Protein AF-A0A937PET5-F1 (afdb_monomer_lite)

Sequence (73 aa):
MPQIFKALASILVWILWISGLVMGFSTLIIGTIAGDLFNPAQPAPMAYPALFAVALAYGVGAVVVMILRQKME

Foldseek 3Di:
DPPVVLVVLLVLLVVLLVVLVVQLVVLVVVCVVVCLVPDPVDHRPPVSVVSNVSSVVSNVVSVVSVVVSVVVD

Structure (mmCIF, N/CA/C/O backbone):
data_AF-A0A937PET5-F1
#
_entry.id   AF-A0A937PET5-F1
#
loop_
_atom_site.group_PDB
_atom_site.id
_atom_site.type_symbol
_atom_site.label_atom_id
_atom_site.label_alt_id
_atom_site.label_comp_id
_atom_site.label_asym_id
_atom_site.label_entity_id
_atom_site.label_seq_id
_atom_site.pdbx_PDB_ins_code
_atom_site.Cartn_x
_atom_site.Cartn_y
_atom_site.Cartn_z
_atom_site.occupancy
_atom_site.B_iso_or_equiv
_atom_site.auth_seq_id
_atom_site.auth_comp_id
_atom_site.auth_asym_id
_atom_site.auth_atom_id
_atom_site.pdbx_PDB_model_num
ATOM 1 N N . MET A 1 1 ? -16.785 2.968 22.985 1.00 66.94 1 MET A N 1
ATOM 2 C CA . MET A 1 1 ? -15.301 2.922 23.070 1.00 66.94 1 MET A CA 1
ATOM 3 C C . MET A 1 1 ? -14.747 4.208 23.674 1.00 66.94 1 MET A C 1
ATOM 5 O O . MET A 1 1 ? -15.324 5.255 23.389 1.00 66.94 1 MET A O 1
ATOM 9 N N . PRO A 1 2 ? -13.635 4.162 24.434 1.00 82.94 2 PRO A N 1
ATOM 10 C CA . PRO A 1 2 ? -12.947 5.370 24.885 1.00 82.94 2 PRO A CA 1
ATOM 11 C C . PRO A 1 2 ? -12.559 6.254 23.695 1.00 82.94 2 PRO A C 1
ATOM 13 O O . PRO A 1 2 ? -12.079 5.765 22.671 1.00 82.94 2 PRO A O 1
ATOM 16 N N . GLN A 1 3 ? -12.771 7.559 23.834 1.00 82.12 3 GLN A N 1
ATOM 17 C CA . GLN A 1 3 ? -12.640 8.547 22.757 1.00 82.12 3 GLN A CA 1
ATOM 18 C C . GLN A 1 3 ? -11.236 8.568 22.124 1.00 82.12 3 GLN A C 1
ATOM 20 O O . GLN A 1 3 ? -11.095 8.833 20.930 1.00 82.12 3 GLN A O 1
ATOM 25 N N . ILE A 1 4 ? -10.213 8.178 22.893 1.00 83.75 4 ILE A N 1
ATOM 26 C CA . ILE A 1 4 ? -8.823 8.073 22.439 1.00 83.75 4 ILE A CA 1
ATOM 27 C C . ILE A 1 4 ? -8.624 7.014 21.342 1.00 83.75 4 ILE A C 1
ATOM 29 O O . ILE A 1 4 ? -7.933 7.273 20.362 1.00 83.75 4 ILE A O 1
ATOM 33 N N . PHE A 1 5 ? -9.297 5.860 21.424 1.00 82.31 5 PHE A N 1
ATOM 34 C CA . PHE A 1 5 ? -9.177 4.807 20.407 1.00 82.31 5 PHE A CA 1
ATOM 35 C C . PHE A 1 5 ? -9.825 5.214 19.083 1.00 82.31 5 PHE A C 1
ATOM 37 O O . PHE A 1 5 ? -9.311 4.886 18.016 1.00 82.31 5 PHE A O 1
ATOM 44 N N . LYS A 1 6 ? -10.912 5.995 19.133 1.00 77.62 6 LYS A N 1
ATOM 45 C CA . LYS A 1 6 ? -11.544 6.556 17.929 1.00 77.62 6 LYS A CA 1
ATOM 46 C C . LYS A 1 6 ? -10.618 7.554 17.230 1.00 77.62 6 LYS A C 1
ATOM 48 O O . LYS A 1 6 ? -10.501 7.520 16.004 1.00 77.62 6 LYS A O 1
ATOM 53 N N . ALA A 1 7 ? -9.943 8.415 17.993 1.00 85.62 7 ALA A N 1
ATOM 54 C CA . ALA A 1 7 ? -8.974 9.361 17.446 1.00 85.62 7 ALA A CA 1
ATOM 55 C C . ALA A 1 7 ? -7.788 8.633 16.792 1.00 85.62 7 ALA A C 1
ATOM 57 O O . ALA A 1 7 ? -7.463 8.907 15.638 1.00 85.62 7 ALA A O 1
ATOM 58 N N . LEU A 1 8 ? -7.217 7.636 17.475 1.00 88.06 8 LEU A N 1
ATOM 59 C CA . LEU A 1 8 ? -6.118 6.825 16.944 1.00 88.06 8 LEU A CA 1
ATOM 60 C C . LEU A 1 8 ? -6.515 6.055 15.676 1.00 88.06 8 LEU A C 1
ATOM 62 O O . LEU A 1 8 ? -5.777 6.086 14.696 1.00 88.06 8 LEU A O 1
ATOM 66 N N . ALA A 1 9 ? -7.701 5.437 15.647 1.00 87.00 9 ALA A N 1
ATOM 67 C CA . ALA A 1 9 ? -8.208 4.763 14.450 1.00 87.00 9 ALA A CA 1
ATOM 68 C C . ALA A 1 9 ? -8.375 5.734 13.271 1.00 87.00 9 ALA A C 1
ATOM 70 O O . ALA A 1 9 ? -8.066 5.390 12.136 1.00 87.00 9 ALA A O 1
ATOM 71 N N . SER A 1 10 ? -8.814 6.967 13.536 1.00 89.56 10 SER A N 1
ATOM 72 C CA . SER A 1 10 ? -8.939 8.007 12.505 1.00 89.56 10 SER A CA 1
ATOM 73 C C . SER A 1 10 ? -7.584 8.384 11.914 1.00 89.56 10 SER A C 1
ATOM 75 O O . SER A 1 10 ? -7.441 8.457 10.698 1.00 89.56 10 SER A O 1
ATOM 77 N N . ILE A 1 11 ? -6.590 8.606 12.776 1.00 93.06 11 ILE A N 1
ATOM 78 C CA . ILE A 1 11 ? -5.223 8.934 12.362 1.00 93.06 11 ILE A CA 1
ATOM 79 C C . ILE A 1 11 ? -4.635 7.779 11.544 1.00 93.06 11 ILE A C 1
ATOM 81 O O . ILE A 1 11 ? -4.053 8.015 10.489 1.00 93.06 11 ILE A O 1
ATOM 85 N N . LEU A 1 12 ? -4.851 6.532 11.973 1.00 90.81 12 LEU A N 1
ATOM 86 C CA . LEU A 1 12 ? -4.387 5.348 11.254 1.00 90.81 12 LEU A CA 1
ATOM 87 C C . LEU A 1 12 ? -4.991 5.242 9.845 1.00 90.81 12 LEU A C 1
ATOM 89 O O . LEU A 1 12 ? -4.255 4.977 8.899 1.00 90.81 12 LEU A O 1
ATOM 93 N N . VAL A 1 13 ? -6.299 5.490 9.689 1.00 93.31 13 VAL A N 1
ATOM 94 C CA . VAL A 1 13 ? -6.959 5.520 8.368 1.00 93.31 13 VAL A CA 1
ATOM 95 C C . VAL A 1 13 ? -6.281 6.537 7.454 1.00 93.31 13 VAL A C 1
ATOM 97 O O . VAL A 1 13 ? -5.954 6.208 6.316 1.00 93.31 13 VAL A O 1
ATOM 100 N N . TRP A 1 14 ? -6.018 7.747 7.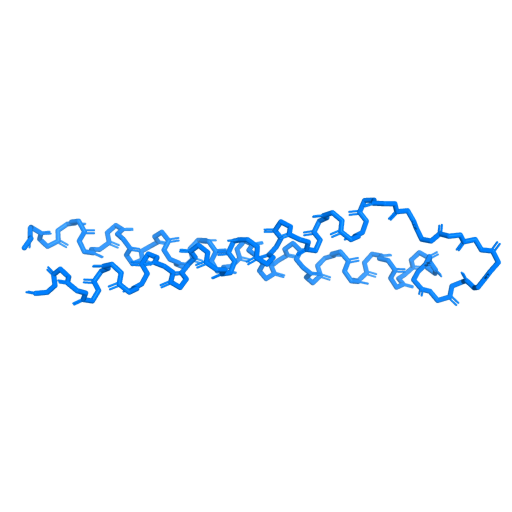952 1.00 93.62 14 TRP A N 1
ATOM 101 C CA . TRP A 1 14 ? -5.353 8.788 7.168 1.00 93.62 14 TRP A CA 1
ATOM 102 C C . TRP A 1 14 ? -3.916 8.429 6.801 1.00 93.62 14 TRP A C 1
ATOM 104 O O . TRP A 1 14 ? -3.518 8.646 5.659 1.00 93.62 14 TRP A O 1
ATOM 114 N N . ILE A 1 15 ? -3.151 7.842 7.724 1.00 94.25 15 ILE A N 1
ATOM 115 C CA . ILE A 1 15 ? -1.782 7.390 7.446 1.00 94.25 15 ILE A CA 1
ATOM 116 C C . ILE A 1 15 ? -1.785 6.322 6.351 1.00 94.25 15 ILE A C 1
ATOM 118 O O . ILE A 1 15 ? -1.026 6.444 5.389 1.00 94.25 15 ILE A O 1
ATOM 122 N N . LEU A 1 16 ? -2.644 5.305 6.464 1.00 92.56 16 LEU A N 1
ATOM 123 C CA . LEU A 1 16 ? -2.765 4.246 5.458 1.00 92.56 16 LEU A CA 1
ATOM 124 C C . LEU A 1 16 ? -3.178 4.818 4.099 1.00 92.56 16 LEU A C 1
ATOM 126 O O . LEU A 1 16 ? -2.574 4.486 3.080 1.00 92.56 16 LEU A O 1
ATOM 130 N N . TRP A 1 17 ? -4.150 5.729 4.090 1.00 92.69 17 TRP A N 1
ATOM 131 C CA . TRP A 1 17 ? -4.633 6.366 2.871 1.00 92.69 17 TRP A CA 1
ATOM 132 C C . TRP A 1 17 ? -3.545 7.187 2.172 1.00 92.69 17 TRP A C 1
ATOM 134 O O . TRP A 1 17 ? -3.266 6.972 0.994 1.00 92.69 17 TRP A O 1
ATOM 144 N N . ILE A 1 18 ? -2.881 8.088 2.903 1.00 93.25 18 ILE A N 1
ATOM 145 C CA . ILE A 1 18 ? -1.808 8.931 2.360 1.00 93.25 18 ILE A CA 1
ATOM 146 C C . ILE A 1 18 ? -0.643 8.063 1.880 1.00 93.25 18 ILE A C 1
ATOM 148 O O . ILE A 1 18 ? -0.135 8.287 0.785 1.00 93.25 18 ILE A O 1
ATOM 152 N N . SER A 1 19 ? -0.251 7.045 2.649 1.00 93.38 19 SER A N 1
ATOM 153 C CA . SER A 1 19 ? 0.852 6.149 2.276 1.00 93.38 19 SER A CA 1
ATOM 154 C C . SER A 1 19 ? 0.542 5.371 0.996 1.00 93.38 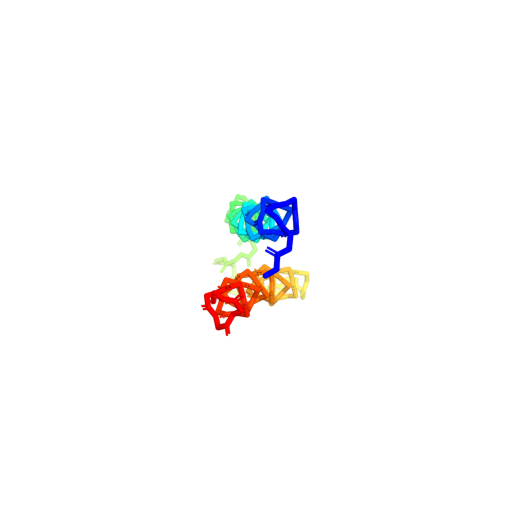19 SER A C 1
ATOM 156 O O . SER A 1 19 ? 1.396 5.272 0.115 1.00 93.38 19 SER A O 1
ATOM 158 N N . GLY A 1 20 ? -0.691 4.870 0.857 1.00 92.12 20 GLY A N 1
ATOM 159 C CA . GLY A 1 20 ? -1.158 4.219 -0.366 1.00 92.12 20 GLY A CA 1
ATOM 160 C C . GLY A 1 20 ? -1.111 5.154 -1.5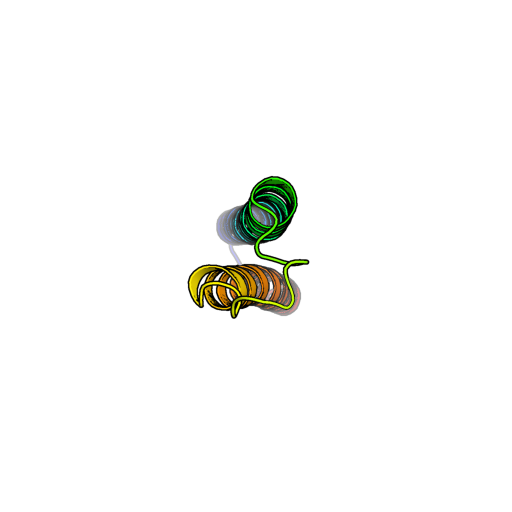75 1.00 92.12 20 GLY A C 1
ATOM 161 O O . GLY A 1 20 ? -0.559 4.785 -2.611 1.00 92.12 20 GLY A O 1
ATOM 162 N N . LEU A 1 21 ? -1.616 6.385 -1.432 1.00 92.62 21 LEU A N 1
ATOM 163 C CA . LEU A 1 21 ? -1.599 7.377 -2.510 1.00 92.62 21 LEU A CA 1
ATOM 164 C C . LEU A 1 21 ? -0.176 7.764 -2.918 1.00 92.62 21 LEU A C 1
ATOM 166 O O . LEU A 1 21 ? 0.143 7.716 -4.103 1.00 92.62 21 LEU A O 1
ATOM 170 N N . VAL A 1 22 ? 0.681 8.114 -1.955 1.00 94.88 22 VAL A N 1
ATOM 171 C CA . VAL A 1 22 ? 2.074 8.496 -2.224 1.00 94.88 22 VAL A CA 1
ATOM 172 C C . VAL A 1 22 ? 2.780 7.380 -2.981 1.00 94.88 22 VAL A C 1
ATOM 174 O O . VAL A 1 22 ? 3.357 7.624 -4.034 1.00 94.88 22 VAL A O 1
ATOM 177 N N . MET A 1 23 ? 2.674 6.141 -2.507 1.00 92.44 23 MET A N 1
ATOM 178 C CA . MET A 1 23 ? 3.370 5.028 -3.136 1.00 92.44 23 MET A CA 1
ATOM 179 C C . MET A 1 23 ? 2.817 4.705 -4.532 1.00 92.44 23 MET A C 1
ATOM 181 O O . MET A 1 23 ? 3.600 4.500 -5.460 1.00 92.44 23 MET A O 1
ATOM 185 N N . GLY A 1 24 ? 1.491 4.715 -4.714 1.00 90.06 24 GLY A N 1
ATOM 186 C CA . GLY A 1 24 ? 0.861 4.490 -6.018 1.00 90.06 24 GLY A CA 1
ATOM 187 C C . GLY A 1 24 ? 1.242 5.562 -7.045 1.00 90.06 24 GLY A C 1
ATOM 188 O O . GLY A 1 24 ? 1.695 5.239 -8.144 1.00 90.06 24 GLY A O 1
ATOM 189 N N . PHE A 1 25 ? 1.141 6.841 -6.671 1.00 93.44 25 PHE A N 1
ATOM 190 C CA . PHE A 1 25 ? 1.507 7.948 -7.557 1.00 93.44 25 PHE A CA 1
ATOM 191 C C . PHE A 1 25 ? 3.008 8.005 -7.839 1.00 93.44 25 PHE A C 1
ATOM 193 O O . PHE A 1 25 ? 3.389 8.177 -8.993 1.00 93.44 25 PHE A O 1
ATOM 200 N N . SER A 1 26 ? 3.873 7.811 -6.841 1.00 92.50 26 SER A N 1
ATOM 201 C CA . SER A 1 26 ? 5.322 7.761 -7.068 1.00 92.50 26 SER A CA 1
ATOM 202 C C . SER A 1 26 ? 5.703 6.636 -8.029 1.00 92.50 26 SER A C 1
ATOM 204 O O . SER A 1 26 ? 6.506 6.855 -8.931 1.00 92.50 26 SER A O 1
ATOM 206 N N . THR A 1 27 ? 5.083 5.461 -7.893 1.00 90.38 27 THR A N 1
ATOM 207 C CA . THR A 1 27 ? 5.314 4.314 -8.784 1.00 90.38 27 THR A CA 1
ATOM 208 C C . THR A 1 27 ? 4.913 4.638 -10.228 1.00 90.38 27 THR A C 1
ATOM 210 O O . THR A 1 27 ? 5.682 4.360 -11.149 1.00 90.38 27 THR A O 1
ATOM 213 N N . LEU A 1 28 ? 3.762 5.293 -10.434 1.00 89.88 28 LEU A N 1
ATOM 214 C CA . LEU A 1 28 ? 3.322 5.772 -11.753 1.00 89.88 28 LEU A CA 1
ATOM 215 C C . LEU A 1 28 ? 4.275 6.792 -12.363 1.00 89.88 28 LEU A C 1
ATOM 217 O O . LEU A 1 28 ? 4.652 6.669 -13.528 1.00 89.88 28 LEU A O 1
ATOM 221 N N . ILE A 1 29 ? 4.641 7.806 -11.581 1.00 92.38 29 ILE A N 1
ATOM 222 C CA . ILE A 1 29 ? 5.499 8.899 -12.036 1.00 92.38 29 ILE A CA 1
ATOM 223 C C . ILE A 1 29 ? 6.859 8.338 -12.450 1.00 92.38 29 ILE A C 1
ATOM 225 O O . ILE A 1 29 ? 7.316 8.605 -13.557 1.00 92.38 29 ILE A O 1
ATOM 229 N N . ILE A 1 30 ? 7.472 7.505 -11.605 1.00 90.19 30 ILE A N 1
ATOM 230 C CA . ILE A 1 30 ? 8.783 6.911 -11.883 1.00 90.19 30 ILE A CA 1
ATOM 231 C C . ILE A 1 30 ? 8.713 5.995 -13.107 1.00 90.19 30 ILE A C 1
ATOM 233 O O . ILE A 1 30 ? 9.547 6.130 -13.995 1.00 90.19 30 ILE A O 1
ATOM 237 N N . GLY A 1 31 ? 7.718 5.105 -13.195 1.00 87.06 31 GLY A N 1
ATOM 238 C CA . GLY A 1 31 ? 7.578 4.206 -14.346 1.00 87.06 31 GLY A CA 1
ATOM 239 C C . GLY A 1 31 ? 7.289 4.934 -15.662 1.00 87.06 31 GLY A C 1
ATOM 240 O O . GLY A 1 31 ? 7.672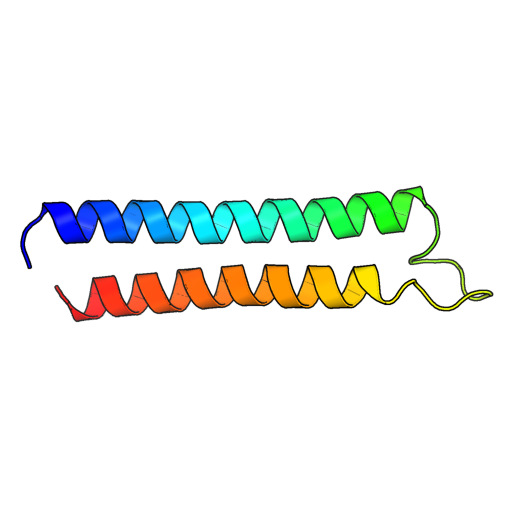 4.458 -16.728 1.00 87.06 31 GLY A O 1
ATOM 241 N N . THR A 1 32 ? 6.658 6.109 -15.594 1.00 88.38 32 THR A N 1
ATOM 242 C CA . THR A 1 32 ? 6.421 6.967 -16.763 1.00 88.38 32 THR A CA 1
ATOM 243 C C . THR A 1 32 ? 7.696 7.694 -17.182 1.00 88.38 32 THR A C 1
ATOM 245 O O . THR A 1 32 ? 8.043 7.673 -18.357 1.00 88.38 32 THR A O 1
ATOM 248 N N . ILE A 1 33 ? 8.416 8.304 -16.232 1.00 89.31 33 ILE A N 1
ATOM 249 C CA . ILE A 1 33 ? 9.667 9.036 -16.501 1.00 89.31 33 ILE A CA 1
ATOM 250 C C . ILE A 1 33 ? 10.762 8.092 -17.008 1.00 89.31 33 ILE A C 1
ATOM 252 O O . ILE A 1 33 ? 11.499 8.453 -17.921 1.00 89.31 33 ILE A O 1
ATOM 256 N N . ALA A 1 34 ? 10.858 6.887 -16.443 1.00 86.56 34 ALA A N 1
ATOM 257 C CA . ALA A 1 34 ? 11.804 5.867 -16.889 1.00 86.56 34 ALA A CA 1
ATOM 258 C C . ALA A 1 34 ? 11.483 5.334 -18.299 1.00 86.56 34 ALA A C 1
ATOM 260 O O . ALA A 1 34 ? 12.351 4.768 -18.953 1.00 86.56 34 ALA A O 1
ATOM 261 N N . GLY A 1 35 ? 10.249 5.522 -18.780 1.00 82.62 35 GLY A N 1
ATOM 262 C CA . GLY A 1 35 ? 9.773 4.976 -20.052 1.00 82.62 35 GLY A CA 1
ATOM 263 C C . GLY A 1 35 ? 9.368 3.500 -19.982 1.00 82.62 35 GLY A C 1
ATOM 264 O O . GLY A 1 35 ? 8.776 2.993 -20.932 1.00 82.62 35 GLY A O 1
ATOM 265 N N . ASP A 1 36 ? 9.607 2.830 -18.854 1.00 82.88 36 ASP A N 1
ATOM 266 C CA . ASP A 1 36 ? 9.360 1.398 -18.654 1.00 82.88 36 ASP A CA 1
ATOM 267 C C . ASP A 1 36 ? 7.886 1.004 -18.809 1.00 82.88 36 ASP A C 1
ATOM 269 O O . ASP A 1 36 ? 7.581 -0.089 -19.280 1.00 82.88 36 ASP A O 1
ATOM 273 N N . LEU A 1 37 ? 6.952 1.887 -18.438 1.00 76.31 37 LEU A N 1
ATOM 274 C CA . LEU A 1 37 ? 5.513 1.608 -18.544 1.00 76.31 37 LEU A CA 1
ATOM 275 C C . LEU A 1 37 ? 4.978 1.666 -19.982 1.00 76.31 37 LEU A C 1
ATOM 277 O O . LEU A 1 37 ? 3.916 1.110 -20.256 1.00 76.31 37 LEU A O 1
ATOM 281 N N . PHE A 1 38 ? 5.689 2.336 -20.889 1.00 81.19 38 PHE A N 1
ATOM 282 C CA . PHE A 1 38 ? 5.244 2.569 -22.266 1.00 81.19 38 PHE A CA 1
ATOM 283 C C . PHE A 1 38 ? 6.188 1.972 -23.310 1.00 81.19 38 PHE A C 1
ATOM 285 O O . PHE A 1 38 ? 5.969 2.165 -24.505 1.00 81.19 38 PHE A O 1
ATOM 292 N N . ASN A 1 39 ? 7.226 1.250 -22.886 1.00 81.88 39 ASN A N 1
ATOM 293 C CA . ASN A 1 39 ? 8.169 0.604 -23.782 1.00 81.88 39 ASN A CA 1
ATOM 294 C C . ASN A 1 39 ? 7.678 -0.810 -24.150 1.00 81.88 39 ASN A C 1
ATOM 296 O O . ASN A 1 39 ? 7.764 -1.717 -23.326 1.00 81.88 39 ASN A O 1
ATOM 300 N N . PRO A 1 40 ? 7.203 -1.054 -25.386 1.00 76.94 40 PRO A N 1
ATOM 301 C CA . PRO A 1 40 ? 6.720 -2.374 -25.789 1.00 76.94 40 PRO A CA 1
ATOM 302 C C . PRO A 1 40 ? 7.853 -3.388 -26.015 1.00 76.94 40 PRO A C 1
ATOM 304 O O . PRO A 1 40 ? 7.582 -4.577 -26.161 1.00 76.94 40 PRO A O 1
ATOM 307 N N . ALA A 1 41 ? 9.113 -2.941 -26.080 1.00 81.06 41 ALA A N 1
ATOM 308 C CA . ALA A 1 41 ? 10.256 -3.804 -26.364 1.00 81.06 41 ALA A CA 1
ATOM 309 C C . ALA A 1 41 ? 10.774 -4.553 -25.127 1.00 81.06 41 ALA A C 1
ATOM 311 O O . ALA A 1 41 ? 11.523 -5.520 -25.274 1.00 81.06 41 ALA A O 1
ATOM 312 N N . GLN A 1 42 ? 10.410 -4.115 -23.919 1.00 78.81 42 GLN A N 1
ATOM 313 C CA . GLN A 1 42 ? 10.858 -4.732 -22.675 1.00 78.81 42 GLN A CA 1
ATOM 314 C C . GLN A 1 42 ? 9.693 -4.874 -21.694 1.00 78.81 42 GLN A C 1
ATOM 316 O O . GLN A 1 42 ? 8.902 -3.945 -21.543 1.00 78.81 42 GLN A O 1
ATOM 321 N N . PRO A 1 43 ? 9.564 -6.025 -21.013 1.00 78.81 43 PRO A N 1
ATOM 322 C CA . PRO A 1 43 ? 8.553 -6.175 -19.983 1.00 78.81 43 PRO A CA 1
ATOM 323 C C . PRO A 1 43 ? 8.836 -5.199 -18.840 1.00 78.81 43 PRO A C 1
ATOM 325 O O . PRO A 1 43 ? 9.969 -5.102 -18.365 1.00 78.81 43 PRO A O 1
ATOM 328 N N . ALA A 1 44 ? 7.791 -4.509 -18.380 1.00 78.31 44 ALA A N 1
ATOM 329 C CA . ALA A 1 44 ? 7.902 -3.616 -17.238 1.00 78.31 44 ALA A CA 1
ATOM 330 C C . ALA A 1 44 ? 8.438 -4.387 -16.011 1.00 78.31 44 ALA A C 1
ATOM 332 O O . ALA A 1 44 ? 7.957 -5.491 -15.719 1.00 78.31 44 ALA A O 1
ATOM 333 N N . PRO A 1 45 ? 9.405 -3.825 -15.266 1.00 87.31 45 PRO A N 1
ATOM 334 C CA . PRO A 1 45 ? 9.909 -4.411 -14.032 1.00 87.31 45 PRO A CA 1
ATOM 335 C C . PRO A 1 45 ? 8.782 -4.821 -13.078 1.00 87.31 45 PRO A C 1
ATOM 337 O O . PRO A 1 45 ? 7.888 -4.027 -12.781 1.00 87.31 45 PRO A O 1
ATOM 340 N N . MET A 1 46 ? 8.857 -6.037 -12.519 1.00 87.69 46 MET A N 1
ATOM 341 C CA . MET A 1 46 ? 7.846 -6.554 -11.576 1.00 87.69 46 MET A CA 1
ATOM 342 C C . MET A 1 46 ? 7.670 -5.686 -10.320 1.00 87.69 46 MET A C 1
ATOM 344 O O . MET A 1 46 ? 6.650 -5.789 -9.639 1.00 87.69 46 MET A O 1
ATOM 348 N N . ALA A 1 47 ? 8.633 -4.811 -10.023 1.00 87.06 47 ALA A N 1
ATOM 349 C CA . ALA A 1 47 ? 8.527 -3.833 -8.949 1.00 87.06 47 ALA A CA 1
ATOM 350 C C . ALA A 1 47 ? 7.303 -2.913 -9.112 1.00 87.06 47 ALA A C 1
ATOM 352 O O . ALA A 1 47 ? 6.634 -2.630 -8.122 1.00 87.06 47 ALA A O 1
ATOM 353 N N . TYR A 1 48 ? 6.958 -2.498 -10.337 1.00 86.69 48 TYR A N 1
ATOM 354 C CA . TYR A 1 48 ? 5.822 -1.604 -10.584 1.00 86.69 48 TYR A CA 1
ATOM 355 C C . TYR A 1 48 ? 4.471 -2.219 -10.177 1.00 86.69 48 TYR A C 1
ATOM 357 O O . TYR A 1 48 ? 3.805 -1.639 -9.316 1.00 86.69 48 TYR A O 1
ATOM 365 N N . 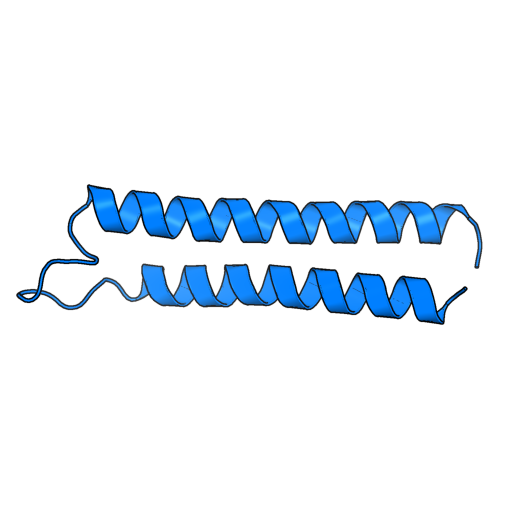PRO A 1 49 ? 4.049 -3.389 -10.703 1.00 87.88 49 PRO A N 1
ATOM 366 C CA . PRO A 1 49 ? 2.793 -4.012 -10.290 1.00 87.88 49 PRO A CA 1
ATOM 367 C C . PRO A 1 49 ? 2.797 -4.437 -8.815 1.00 87.88 49 PRO A C 1
ATOM 369 O O . PRO A 1 49 ? 1.757 -4.358 -8.166 1.00 87.88 49 PRO A O 1
ATOM 372 N N . ALA A 1 50 ? 3.947 -4.834 -8.255 1.00 91.00 50 ALA A N 1
ATOM 373 C CA . ALA A 1 50 ? 4.052 -5.171 -6.836 1.00 91.00 50 ALA A CA 1
ATOM 374 C C . ALA A 1 50 ? 3.799 -3.951 -5.934 1.00 91.00 50 ALA A C 1
ATOM 376 O O . ALA A 1 50 ? 2.973 -4.017 -5.024 1.00 91.00 50 ALA A O 1
ATOM 377 N N . LEU A 1 51 ? 4.450 -2.817 -6.211 1.00 91.06 51 LEU A N 1
ATOM 378 C CA . LEU A 1 51 ? 4.233 -1.572 -5.468 1.00 91.06 51 LEU A CA 1
ATOM 379 C C . LEU A 1 51 ? 2.797 -1.067 -5.626 1.00 91.06 51 LEU A C 1
ATOM 381 O O . LEU A 1 51 ? 2.193 -0.608 -4.659 1.00 91.06 51 LEU A O 1
ATOM 385 N N . PHE A 1 52 ? 2.210 -1.233 -6.810 1.00 88.88 52 PHE A N 1
ATOM 386 C CA . PHE A 1 52 ? 0.799 -0.945 -7.041 1.00 88.88 52 PHE A CA 1
ATOM 387 C C . PHE A 1 52 ? -0.143 -1.810 -6.201 1.00 88.88 52 PHE A C 1
ATOM 389 O O . PHE A 1 52 ? -1.088 -1.292 -5.606 1.00 88.88 52 PHE A O 1
ATOM 396 N N . ALA A 1 53 ? 0.118 -3.115 -6.116 1.00 91.31 53 ALA A N 1
ATOM 397 C CA . ALA A 1 53 ? -0.673 -4.024 -5.294 1.00 91.31 53 ALA A CA 1
ATOM 398 C C . ALA A 1 53 ? -0.585 -3.655 -3.806 1.00 91.31 53 ALA A C 1
ATOM 400 O O . ALA A 1 53 ? -1.601 -3.648 -3.110 1.00 91.31 53 ALA A O 1
ATOM 401 N N . VAL A 1 54 ? 0.603 -3.279 -3.323 1.00 93.19 54 VAL A N 1
ATOM 402 C CA . VAL A 1 54 ? 0.791 -2.830 -1.935 1.00 93.19 54 VAL A CA 1
ATOM 403 C C . VAL A 1 54 ? 0.099 -1.479 -1.691 1.00 93.19 54 VAL A C 1
ATOM 405 O O . VAL A 1 54 ? -0.534 -1.300 -0.652 1.00 93.19 54 VAL A O 1
ATOM 408 N N . ALA A 1 55 ? 0.127 -0.548 -2.653 1.00 93.31 55 ALA A N 1
ATOM 409 C CA . ALA A 1 55 ? -0.596 0.724 -2.554 1.00 93.31 55 ALA A CA 1
ATOM 410 C C . ALA A 1 55 ? -2.109 0.494 -2.428 1.00 93.31 55 ALA A C 1
ATOM 412 O O . ALA A 1 55 ? -2.774 1.106 -1.589 1.00 93.31 55 ALA A O 1
ATOM 413 N N . LEU A 1 56 ? -2.637 -0.445 -3.216 1.00 92.38 56 LEU A N 1
ATOM 414 C CA . LEU A 1 56 ? -4.037 -0.848 -3.163 1.00 92.38 56 LEU A CA 1
ATOM 415 C C . LEU A 1 56 ? -4.371 -1.530 -1.830 1.00 92.38 56 LEU A C 1
ATOM 417 O O . LEU A 1 56 ? -5.403 -1.224 -1.238 1.00 92.38 56 LEU A O 1
ATOM 421 N N . ALA A 1 57 ? -3.482 -2.380 -1.309 1.00 93.62 57 ALA A N 1
ATOM 422 C CA . ALA A 1 57 ? -3.646 -2.998 0.005 1.00 93.62 57 ALA A CA 1
ATOM 423 C C . ALA A 1 57 ? -3.728 -1.953 1.132 1.00 93.62 57 ALA A C 1
ATOM 425 O O . ALA A 1 57 ? -4.573 -2.087 2.018 1.00 93.62 57 ALA A O 1
ATOM 426 N N . TYR A 1 58 ? -2.929 -0.881 1.080 1.00 92.62 58 TYR A N 1
ATOM 427 C CA . TYR A 1 58 ? -3.056 0.234 2.024 1.00 92.62 58 TYR A CA 1
ATOM 428 C C . TYR A 1 58 ? -4.385 0.982 1.880 1.00 92.62 58 TYR A C 1
ATOM 430 O O . TYR A 1 58 ? -5.016 1.289 2.893 1.00 92.62 58 TYR A O 1
ATOM 438 N N . GLY A 1 59 ? -4.854 1.209 0.650 1.00 90.81 59 GLY A N 1
ATOM 439 C CA . GLY A 1 59 ? -6.175 1.787 0.396 1.00 90.81 59 GLY A CA 1
ATOM 440 C C . GLY A 1 59 ? -7.311 0.933 0.971 1.00 90.81 59 GLY A C 1
ATOM 441 O O . GLY A 1 59 ? -8.161 1.438 1.703 1.00 90.81 59 GLY A O 1
ATOM 442 N N . VAL A 1 60 ? -7.293 -0.378 0.715 1.00 92.88 60 VAL A N 1
ATOM 443 C CA . VAL A 1 60 ? -8.274 -1.330 1.266 1.00 92.88 60 VAL A CA 1
ATOM 444 C C . VAL A 1 60 ? -8.188 -1.381 2.791 1.00 92.88 60 VAL A C 1
ATOM 446 O O . VAL A 1 60 ? -9.217 -1.316 3.461 1.00 92.88 60 VAL A O 1
ATOM 449 N N . GLY A 1 61 ? -6.979 -1.431 3.353 1.00 91.81 61 GLY A N 1
ATOM 450 C CA . GLY A 1 61 ? -6.758 -1.397 4.798 1.00 91.81 61 GLY A CA 1
ATOM 451 C C . GLY A 1 61 ? -7.351 -0.145 5.446 1.00 91.81 61 GLY A C 1
ATOM 452 O O . GLY A 1 61 ? -8.032 -0.250 6.465 1.00 91.81 61 GLY A O 1
ATOM 453 N N . ALA A 1 62 ? -7.180 1.025 4.825 1.00 93.25 62 ALA A N 1
ATOM 454 C CA . ALA A 1 62 ? -7.784 2.271 5.291 1.00 93.25 62 ALA A CA 1
ATOM 455 C C . ALA A 1 62 ? -9.322 2.189 5.321 1.00 93.25 62 ALA A C 1
ATOM 457 O O . ALA A 1 62 ? -9.937 2.553 6.325 1.00 93.25 62 ALA A O 1
ATOM 458 N N . VAL A 1 63 ? -9.946 1.646 4.268 1.00 93.50 63 VAL A N 1
ATOM 459 C CA . VAL A 1 63 ? -11.407 1.452 4.211 1.00 93.50 63 VAL A CA 1
ATOM 460 C C . VAL A 1 63 ? -11.880 0.471 5.286 1.00 93.50 63 VAL A C 1
ATOM 462 O O . VAL A 1 63 ? -12.849 0.754 5.989 1.00 93.50 63 VAL A O 1
ATOM 465 N N . VAL A 1 64 ? -11.187 -0.656 5.471 1.00 93.12 64 VAL A N 1
ATOM 466 C CA . VAL A 1 64 ? -11.535 -1.650 6.499 1.00 93.12 64 VAL A CA 1
ATOM 467 C C . VAL A 1 64 ? -11.475 -1.032 7.896 1.00 93.12 64 VAL A C 1
ATOM 469 O O . VAL A 1 64 ? -12.427 -1.171 8.664 1.00 93.12 64 VAL A O 1
ATOM 472 N N . VAL A 1 65 ? -10.405 -0.300 8.226 1.00 91.56 65 VAL A N 1
ATOM 473 C CA . VAL A 1 65 ? -10.275 0.370 9.531 1.00 91.56 65 VAL A CA 1
ATOM 474 C C . VAL A 1 65 ? -11.354 1.444 9.710 1.00 91.56 65 VAL A C 1
ATOM 476 O O . VAL A 1 65 ? -11.898 1.584 10.807 1.00 91.56 65 VAL A O 1
ATOM 479 N N . MET A 1 66 ? -11.727 2.162 8.647 1.00 92.06 66 MET A N 1
ATOM 480 C CA . MET A 1 66 ? -12.820 3.136 8.685 1.00 92.06 66 MET A CA 1
ATOM 481 C C . MET A 1 66 ? -14.171 2.472 8.983 1.00 92.06 66 MET A C 1
ATOM 483 O O . MET A 1 66 ? -14.904 2.951 9.849 1.00 92.06 66 MET A O 1
ATOM 487 N N . ILE A 1 67 ? -14.474 1.344 8.334 1.00 91.25 67 ILE A N 1
ATOM 488 C CA . ILE A 1 67 ? -15.697 0.569 8.585 1.00 91.25 67 ILE A CA 1
ATOM 489 C C . ILE A 1 67 ? -15.709 0.036 10.020 1.00 91.25 67 ILE A C 1
ATOM 491 O O . ILE A 1 67 ? -16.725 0.143 10.703 1.00 91.25 67 ILE A O 1
ATOM 495 N N . LEU A 1 68 ? -14.591 -0.517 10.503 1.00 88.12 68 LEU A N 1
ATOM 496 C CA . LEU A 1 68 ? -14.483 -0.997 11.883 1.00 88.12 68 LEU A CA 1
ATOM 497 C C . LEU A 1 68 ? -14.723 0.137 12.881 1.00 88.12 68 LEU A C 1
ATOM 499 O O . LEU A 1 68 ? -15.487 -0.034 13.826 1.00 88.12 68 LEU A O 1
ATOM 503 N N . ARG A 1 69 ? -14.144 1.318 12.635 1.00 85.00 69 ARG A N 1
ATOM 504 C CA . ARG A 1 69 ? -14.386 2.508 13.454 1.00 85.00 69 ARG A CA 1
ATOM 505 C C . ARG A 1 69 ? -15.872 2.875 13.495 1.00 85.00 69 ARG A C 1
ATOM 507 O O . ARG A 1 69 ? -16.366 3.148 14.583 1.00 85.00 69 ARG A O 1
ATOM 514 N N . GLN A 1 70 ? -16.556 2.879 12.350 1.00 84.38 70 GLN A N 1
ATOM 515 C CA . GLN A 1 70 ? -17.986 3.206 12.260 1.00 84.38 70 GLN A CA 1
ATOM 516 C C . GLN A 1 70 ? -18.870 2.159 12.948 1.00 84.38 70 GLN A C 1
ATOM 518 O O . GLN A 1 70 ? -19.823 2.509 13.628 1.00 84.38 70 GLN A O 1
ATOM 523 N N . LYS A 1 71 ? -18.544 0.868 12.822 1.00 82.94 71 LYS A N 1
ATOM 524 C CA . LYS A 1 71 ? -19.302 -0.221 13.466 1.00 82.94 71 LYS A CA 1
ATOM 525 C C . LYS A 1 71 ? -19.111 -0.309 14.981 1.00 82.94 71 LYS A C 1
ATOM 527 O O . LYS A 1 71 ? -19.835 -1.046 15.640 1.00 82.94 71 LYS A O 1
ATOM 532 N N . MET A 1 72 ? -18.110 0.383 15.512 1.00 74.19 72 MET A N 1
ATOM 533 C CA . MET A 1 72 ? -17.786 0.443 16.938 1.00 74.19 72 MET A CA 1
ATOM 534 C C . MET A 1 72 ? -18.265 1.747 17.601 1.00 74.19 72 MET A C 1
ATOM 536 O O . MET A 1 72 ? -17.866 2.055 18.736 1.00 74.19 72 MET A O 1
ATOM 540 N N . GLU A 1 73 ? -19.054 2.545 16.877 1.00 59.00 73 GLU A N 1
ATOM 541 C CA . GLU A 1 73 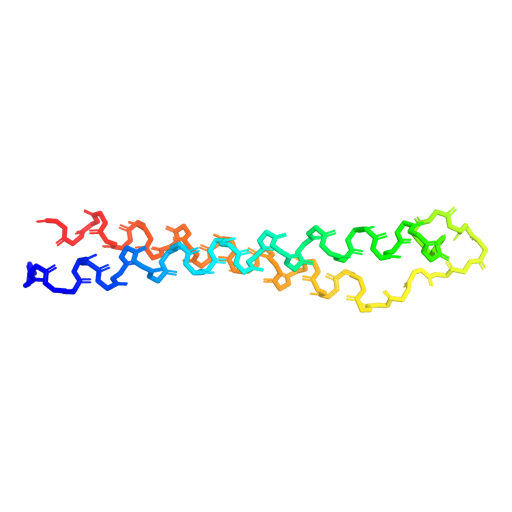? -19.871 3.621 17.443 1.00 59.00 73 GLU A CA 1
ATOM 542 C C . GLU A 1 73 ? -20.989 3.062 18.317 1.00 59.00 73 GLU A C 1
ATOM 544 O O . GLU A 1 73 ? -21.132 3.653 19.413 1.00 59.00 73 GLU A O 1
#

Secondary structure (DSSP, 8-state):
--HHHHHHHHHHHHHHHHHHHHHHHHHHHHHHHTSTTT-TTSPPPTHHHHHHHHHHHHHHHHHHHHHHHHHT-

Radius of gyration: 16.56 Å; chains: 1; bounding box: 32×16×51 Å

pLDDT: mean 87.56, std 6.63, range [59.0, 94.88]